Protein AF-A0A958D408-F1 (afdb_monomer_lite)

pLDDT: mean 78.34, std 18.7, range [37.97, 96.69]

Radius of gyration: 21.34 Å; chains: 1; bounding box: 52×65×40 Å

Secondary structure (DSSP, 8-state):
---------EEEEEEE-TTS-EEEEEEPPTT-HHHHHHHHHHHHHT-----------S---S--------------PPPPPPP-

Sequence (84 aa):
MTDTLQFDAEVVKVQTLVDNGIRLTLDLPETAITEAAVLMELKRQGIAIRVTVEKATCKTGENRDNGEVSKRAKRQSKRTPAKE

Foldseek 3Di:
DPPDDDFDWDFPDWDQDPVRDIDTDIHGPPVCPVVVVVVVVCVVVVHDDDDDDDDDPPDPPDDDPPDDPPPPDDDDDDDDDDDD

Structure (mmCIF, N/CA/C/O backbone):
data_AF-A0A958D408-F1
#
_entry.id   AF-A0A958D408-F1
#
loop_
_atom_site.group_PDB
_atom_site.id
_atom_site.type_symbol
_atom_site.label_atom_id
_atom_site.label_alt_id
_atom_site.label_comp_id
_atom_site.label_asym_id
_atom_site.label_entity_id
_atom_site.label_seq_id
_atom_site.pdbx_PDB_ins_code
_atom_site.Cartn_x
_atom_site.Cartn_y
_atom_site.Cartn_z
_atom_site.occupancy
_atom_site.B_iso_or_equiv
_atom_site.auth_seq_id
_atom_site.auth_comp_id
_atom_site.auth_asym_id
_atom_site.auth_atom_id
_atom_site.pdbx_PDB_model_num
ATOM 1 N N . MET A 1 1 ? 9.697 19.980 -1.566 1.00 37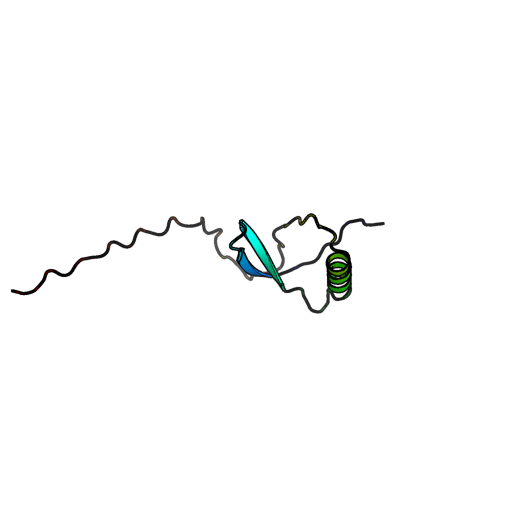.97 1 MET A N 1
ATOM 2 C CA . MET A 1 1 ? 9.456 18.673 -0.931 1.00 37.97 1 MET A CA 1
ATOM 3 C C . MET A 1 1 ? 8.228 18.110 -1.601 1.00 37.97 1 MET A C 1
ATOM 5 O O . MET A 1 1 ? 7.183 18.736 -1.535 1.00 37.97 1 MET A O 1
ATOM 9 N N . THR A 1 2 ? 8.372 17.052 -2.385 1.00 43.50 2 THR A N 1
ATOM 10 C CA . THR A 1 2 ? 7.219 16.370 -2.972 1.00 43.50 2 THR A CA 1
ATOM 11 C C . THR A 1 2 ? 6.648 15.476 -1.877 1.00 43.50 2 THR A C 1
ATOM 13 O O . THR A 1 2 ? 7.150 14.385 -1.644 1.00 43.50 2 THR A O 1
ATOM 16 N N . ASP A 1 3 ? 5.633 15.970 -1.164 1.00 72.38 3 ASP A N 1
ATOM 17 C CA . ASP A 1 3 ? 4.958 15.304 -0.032 1.00 72.38 3 ASP A CA 1
ATOM 18 C C . ASP A 1 3 ? 4.151 14.054 -0.442 1.00 72.38 3 ASP A C 1
ATOM 20 O O . ASP A 1 3 ? 3.264 13.592 0.273 1.00 72.38 3 ASP A O 1
ATOM 24 N N . THR A 1 4 ? 4.385 13.521 -1.639 1.00 82.25 4 THR A N 1
ATOM 25 C CA . THR A 1 4 ? 3.579 12.462 -2.241 1.00 82.25 4 THR A CA 1
ATOM 26 C C . THR A 1 4 ? 4.496 11.392 -2.808 1.00 82.25 4 THR A C 1
ATOM 28 O O . THR A 1 4 ? 5.297 11.656 -3.702 1.00 82.25 4 THR A O 1
ATOM 31 N N . LEU A 1 5 ? 4.364 10.181 -2.268 1.00 87.38 5 LEU A N 1
ATOM 32 C CA . LEU A 1 5 ? 5.026 8.978 -2.756 1.00 87.38 5 LEU A CA 1
ATOM 33 C C . LEU A 1 5 ? 4.126 8.332 -3.814 1.00 87.38 5 LEU A C 1
ATOM 35 O O . LEU A 1 5 ? 2.983 7.988 -3.511 1.00 87.38 5 LEU A O 1
ATOM 39 N N . GLN A 1 6 ? 4.624 8.181 -5.039 1.00 89.31 6 GLN A N 1
ATOM 40 C CA . GLN A 1 6 ? 3.909 7.520 -6.133 1.00 89.31 6 GLN A CA 1
ATOM 41 C C . GLN A 1 6 ? 4.727 6.331 -6.622 1.00 89.31 6 GLN A C 1
ATOM 43 O O . GLN A 1 6 ? 5.917 6.469 -6.890 1.00 89.31 6 GLN A O 1
ATOM 48 N N . PHE A 1 7 ? 4.087 5.171 -6.726 1.00 89.25 7 PHE A N 1
ATOM 49 C CA . PHE A 1 7 ? 4.687 3.949 -7.244 1.00 89.25 7 PHE A CA 1
ATOM 50 C C . PHE A 1 7 ? 3.615 3.071 -7.880 1.00 89.25 7 PHE A C 1
ATOM 52 O O . PHE A 1 7 ? 2.459 3.079 -7.452 1.00 89.25 7 PHE A O 1
ATOM 59 N N . ASP A 1 8 ? 4.027 2.291 -8.873 1.00 89.19 8 ASP A N 1
ATOM 60 C CA . ASP A 1 8 ? 3.192 1.247 -9.453 1.00 89.19 8 ASP A CA 1
ATOM 61 C C . ASP A 1 8 ? 3.212 0.011 -8.545 1.00 89.19 8 ASP A C 1
ATOM 63 O O . ASP A 1 8 ? 4.259 -0.370 -8.013 1.00 89.19 8 ASP A O 1
ATOM 67 N N . ALA A 1 9 ? 2.052 -0.618 -8.366 1.00 91.06 9 ALA A N 1
ATOM 68 C CA . ALA A 1 9 ? 1.925 -1.852 -7.602 1.00 91.06 9 ALA A CA 1
ATOM 69 C C . ALA A 1 9 ? 0.789 -2.736 -8.130 1.00 91.06 9 ALA A C 1
ATOM 71 O O . ALA A 1 9 ? -0.246 -2.239 -8.582 1.00 91.06 9 ALA A O 1
ATOM 72 N N . GLU A 1 10 ? 0.959 -4.052 -8.018 1.00 92.19 10 GLU A N 1
ATOM 73 C CA . GLU A 1 10 ? -0.069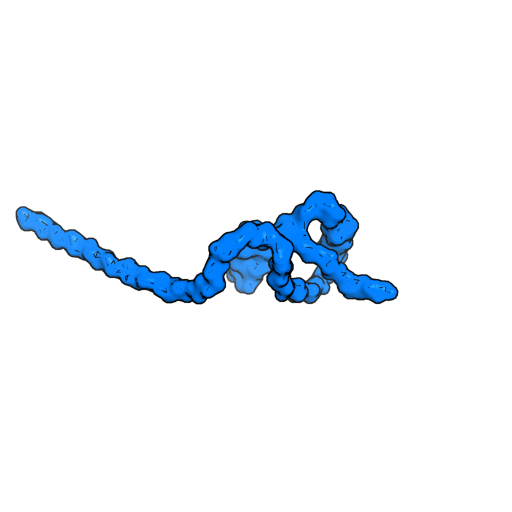 -5.042 -8.335 1.00 92.19 10 GLU A CA 1
ATOM 74 C C . GLU A 1 10 ? -0.798 -5.499 -7.066 1.00 92.19 10 GLU A C 1
ATOM 76 O O . GLU A 1 10 ? -0.187 -5.755 -6.028 1.00 92.19 10 GLU A O 1
ATOM 81 N N . VAL A 1 11 ? -2.126 -5.620 -7.136 1.00 93.12 11 VAL A N 1
ATOM 82 C CA . VAL A 1 11 ? -2.930 -6.130 -6.019 1.00 93.12 11 VAL A CA 1
ATOM 83 C C . VAL A 1 11 ? -2.891 -7.655 -6.014 1.00 93.12 11 VAL A C 1
ATOM 85 O O . VAL A 1 11 ? -3.631 -8.307 -6.746 1.00 93.12 11 VAL A O 1
ATOM 88 N N . VAL A 1 12 ? -2.089 -8.227 -5.121 1.00 95.94 12 VAL A N 1
ATOM 89 C CA . VAL A 1 12 ? -1.962 -9.684 -4.961 1.00 95.94 12 VAL A CA 1
ATOM 90 C C . VAL A 1 12 ? -3.158 -10.267 -4.227 1.00 95.94 12 VAL A C 1
ATOM 92 O O . VAL A 1 12 ? -3.689 -11.322 -4.576 1.00 95.94 12 VAL A O 1
ATOM 95 N N . LYS A 1 13 ? -3.566 -9.607 -3.140 1.00 95.38 13 LYS A N 1
ATOM 96 C CA . LYS A 1 13 ? -4.593 -10.136 -2.246 1.00 95.38 13 LYS A CA 1
ATOM 97 C C . LYS A 1 13 ? -5.360 -9.021 -1.563 1.00 95.38 13 LYS A C 1
ATOM 99 O O . LYS A 1 13 ? -4.779 -8.095 -1.001 1.00 95.38 13 LYS A O 1
ATOM 104 N N . VAL A 1 14 ? -6.677 -9.193 -1.528 1.00 95.75 14 VAL A N 1
ATOM 105 C CA . VAL A 1 14 ? -7.594 -8.419 -0.694 1.00 95.75 14 VAL A CA 1
ATOM 106 C C . VAL A 1 14 ? -8.275 -9.393 0.256 1.00 95.75 14 VAL A C 1
ATOM 108 O O . VAL A 1 14 ? -8.939 -10.331 -0.179 1.00 95.75 14 VAL A O 1
ATOM 111 N N . GLN A 1 15 ? -8.076 -9.205 1.557 1.00 96.25 15 GLN A N 1
ATOM 112 C CA . GLN A 1 15 ? -8.624 -10.078 2.587 1.00 96.25 15 GLN A CA 1
ATOM 113 C C . GLN A 1 15 ? -9.419 -9.266 3.604 1.00 96.25 15 GLN A C 1
ATOM 115 O O . GLN A 1 15 ? -8.868 -8.403 4.280 1.00 96.25 15 GLN A O 1
ATOM 120 N N . THR A 1 16 ? -10.698 -9.592 3.762 1.00 96.69 16 THR A N 1
ATOM 121 C CA . THR A 1 16 ? -11.522 -9.088 4.863 1.00 96.69 16 THR A CA 1
ATOM 122 C C . THR A 1 16 ? -11.152 -9.806 6.157 1.00 96.69 16 THR A C 1
ATOM 124 O O . THR A 1 16 ? -10.991 -11.030 6.177 1.00 96.69 16 THR A O 1
ATOM 127 N N . LEU A 1 17 ? -11.005 -9.048 7.233 1.00 95.19 17 LEU A N 1
ATOM 128 C CA . LEU A 1 17 ? -10.709 -9.533 8.572 1.00 95.19 17 LEU A CA 1
ATOM 129 C C . LEU A 1 17 ? -11.996 -9.570 9.416 1.00 95.19 17 LEU A C 1
ATOM 131 O O . LEU A 1 17 ? -13.001 -8.945 9.078 1.00 95.19 17 LEU A O 1
ATOM 135 N N . VAL A 1 18 ? -11.980 -10.347 10.501 1.00 93.56 18 VAL A N 1
ATOM 136 C CA . VAL A 1 18 ? -13.153 -10.574 11.374 1.00 93.56 18 VAL A CA 1
ATOM 137 C C . VAL A 1 18 ? -13.587 -9.294 12.103 1.00 93.56 18 VAL A C 1
ATOM 139 O O . VAL A 1 18 ? -14.750 -9.133 12.451 1.00 93.56 18 VAL A O 1
ATOM 142 N N . ASP A 1 19 ? -12.661 -8.360 12.286 1.00 93.31 19 ASP A N 1
ATOM 143 C CA . ASP A 1 19 ? -12.840 -7.049 12.912 1.00 93.31 19 ASP A CA 1
ATOM 144 C C . ASP A 1 19 ? -13.379 -5.976 11.945 1.00 93.31 19 ASP A C 1
ATOM 146 O O . ASP A 1 19 ? -13.275 -4.783 12.220 1.00 93.31 19 ASP A O 1
ATOM 150 N N . ASN A 1 20 ? -13.958 -6.381 10.807 1.00 90.25 20 ASN A N 1
ATOM 151 C CA . ASN A 1 20 ? -14.336 -5.506 9.690 1.00 90.25 20 ASN A CA 1
ATOM 152 C C . ASN A 1 20 ? -13.148 -4.759 9.052 1.00 90.25 20 ASN A C 1
ATOM 154 O O . ASN A 1 20 ? -13.347 -3.828 8.271 1.00 90.25 20 ASN A O 1
ATOM 158 N N . GLY A 1 21 ? -11.911 -5.169 9.350 1.00 92.00 21 GLY A N 1
ATOM 159 C CA . GLY A 1 21 ? -10.719 -4.663 8.690 1.00 92.00 21 GLY A CA 1
ATOM 160 C C . GLY A 1 21 ? -10.546 -5.228 7.279 1.00 92.00 21 GLY A C 1
ATOM 161 O O . GLY A 1 21 ? -11.103 -6.265 6.912 1.00 92.00 21 GLY A O 1
ATOM 162 N N . ILE A 1 22 ? -9.711 -4.565 6.480 1.00 94.12 22 ILE A N 1
ATOM 163 C CA . ILE A 1 22 ? -9.264 -5.064 5.176 1.00 94.12 22 ILE A CA 1
ATOM 164 C C . ILE A 1 22 ? -7.741 -5.104 5.185 1.00 94.12 22 ILE A C 1
ATOM 166 O O . ILE A 1 22 ? -7.079 -4.109 5.469 1.00 94.12 22 ILE A O 1
ATOM 170 N N . ARG A 1 23 ? -7.177 -6.265 4.852 1.00 93.75 23 ARG A N 1
ATOM 171 C CA . ARG A 1 23 ? -5.751 -6.442 4.596 1.00 93.75 23 ARG A CA 1
ATOM 172 C C . ARG A 1 23 ? -5.514 -6.474 3.093 1.00 93.75 23 ARG A C 1
ATOM 174 O O . ARG A 1 23 ? -6.059 -7.330 2.396 1.00 93.75 23 ARG A O 1
ATOM 181 N N . LEU A 1 24 ? -4.683 -5.550 2.630 1.00 93.06 24 LEU A N 1
ATOM 182 C CA . LEU A 1 24 ? -4.214 -5.467 1.253 1.00 93.06 24 LEU A CA 1
ATOM 183 C C . LEU A 1 24 ? -2.768 -5.965 1.187 1.00 93.06 24 LEU A C 1
ATOM 185 O O . LEU A 1 24 ? -1.949 -5.606 2.034 1.00 93.06 24 LEU A O 1
ATOM 189 N N . THR A 1 25 ? -2.467 -6.799 0.197 1.00 94.50 25 THR A N 1
ATOM 190 C CA . THR A 1 25 ? -1.103 -7.214 -0.152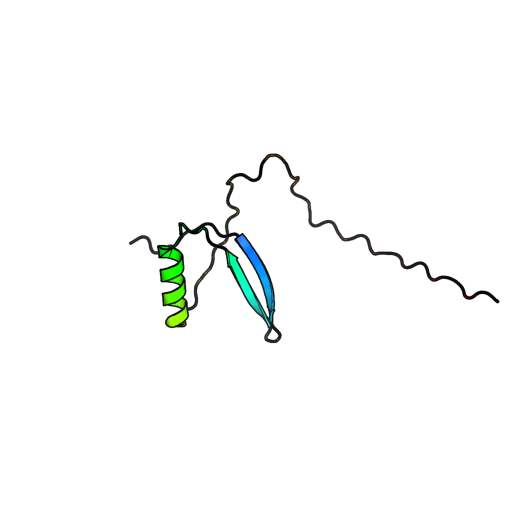 1.00 94.50 25 THR A CA 1
ATOM 191 C C . THR A 1 25 ? -0.818 -6.716 -1.556 1.00 94.50 25 THR A C 1
ATOM 193 O O . THR A 1 25 ? -1.577 -7.031 -2.476 1.00 94.50 25 THR A O 1
ATOM 196 N N . LEU A 1 26 ? 0.237 -5.914 -1.679 1.00 93.31 26 LEU A N 1
ATOM 197 C CA . LEU A 1 26 ? 0.653 -5.271 -2.916 1.00 93.31 26 LEU A CA 1
ATOM 198 C C . LEU A 1 26 ? 2.063 -5.738 -3.270 1.00 93.31 26 LEU A C 1
ATOM 200 O O . LEU A 1 26 ? 2.933 -5.707 -2.397 1.00 93.31 26 LEU A O 1
ATOM 204 N N . ASP A 1 27 ? 2.267 -6.111 -4.527 1.00 93.19 27 ASP A N 1
ATOM 205 C CA . ASP A 1 27 ? 3.592 -6.386 -5.074 1.00 93.19 27 ASP A CA 1
ATOM 206 C C . ASP A 1 27 ? 4.107 -5.135 -5.772 1.00 93.19 27 ASP A C 1
ATOM 208 O O . ASP A 1 27 ? 3.442 -4.556 -6.633 1.00 93.19 27 ASP A O 1
ATOM 212 N N . LEU A 1 28 ? 5.289 -4.697 -5.355 1.00 92.38 28 LEU A N 1
ATOM 213 C CA . LEU A 1 28 ? 5.996 -3.566 -5.939 1.00 92.38 28 LEU A CA 1
ATOM 214 C C . LEU A 1 28 ? 7.098 -4.098 -6.867 1.00 92.38 28 LEU A C 1
ATOM 216 O O . LEU A 1 28 ? 7.659 -5.162 -6.593 1.00 92.38 28 LEU A O 1
ATOM 220 N N . PRO A 1 29 ? 7.452 -3.366 -7.937 1.00 90.44 29 PRO A N 1
ATOM 221 C CA . PRO A 1 29 ? 8.588 -3.732 -8.772 1.00 90.44 29 PRO A CA 1
ATOM 222 C C . PRO A 1 29 ? 9.891 -3.670 -7.964 1.00 90.44 29 PRO A C 1
ATOM 224 O O . PRO A 1 29 ? 10.040 -2.835 -7.073 1.00 90.44 29 PRO A O 1
ATOM 227 N N . GLU A 1 30 ? 10.878 -4.498 -8.319 1.00 90.31 30 GLU A N 1
ATOM 228 C CA . GLU A 1 30 ? 12.186 -4.537 -7.634 1.00 90.31 30 GLU A CA 1
ATOM 229 C C . GLU A 1 30 ? 12.928 -3.191 -7.660 1.00 90.31 30 GLU A C 1
ATOM 231 O O . GLU A 1 30 ? 13.796 -2.938 -6.830 1.00 90.31 30 GLU A O 1
ATOM 236 N N . THR A 1 31 ? 12.574 -2.301 -8.589 1.00 92.31 31 THR A N 1
ATOM 237 C CA . THR A 1 31 ? 13.120 -0.944 -8.686 1.00 92.31 31 THR A CA 1
ATOM 238 C C . THR A 1 31 ? 12.599 0.002 -7.603 1.00 92.31 31 THR A C 1
ATOM 240 O O . THR A 1 31 ? 13.233 1.023 -7.351 1.00 92.31 31 THR A O 1
ATOM 243 N N . ALA A 1 32 ? 11.479 -0.316 -6.944 1.00 91.69 32 ALA A N 1
ATOM 244 C CA . ALA A 1 32 ? 10.826 0.536 -5.947 1.00 91.69 32 ALA A CA 1
ATOM 245 C C . ALA A 1 32 ? 11.399 0.347 -4.522 1.00 91.69 32 ALA A C 1
ATOM 247 O O . ALA A 1 32 ? 10.666 0.236 -3.534 1.00 91.69 32 ALA A O 1
ATOM 248 N N . ILE A 1 33 ? 12.731 0.255 -4.408 1.00 93.19 33 ILE A N 1
ATOM 249 C CA . ILE A 1 33 ? 13.437 -0.025 -3.142 1.00 93.19 33 ILE A CA 1
ATOM 250 C C . ILE A 1 33 ? 13.231 1.118 -2.142 1.00 93.19 33 ILE A C 1
ATOM 252 O O . ILE A 1 33 ? 12.977 0.884 -0.958 1.00 93.19 33 ILE A O 1
ATOM 256 N N . THR A 1 34 ? 13.331 2.361 -2.614 1.00 92.94 34 THR A N 1
ATOM 257 C CA . THR A 1 34 ? 13.217 3.561 -1.776 1.00 92.94 34 THR A CA 1
ATOM 258 C C . THR A 1 34 ? 11.799 3.707 -1.231 1.00 92.94 34 THR A C 1
ATOM 260 O O . THR A 1 34 ? 11.600 3.969 -0.048 1.00 92.94 34 THR A O 1
ATOM 263 N N . GLU A 1 35 ? 10.804 3.480 -2.080 1.00 92.19 35 GLU A N 1
ATOM 264 C CA . GLU A 1 35 ? 9.386 3.557 -1.761 1.00 92.19 35 GLU A CA 1
ATOM 265 C C . GLU A 1 35 ? 9.007 2.476 -0.744 1.00 92.19 35 GLU A C 1
ATOM 267 O O . GLU A 1 35 ? 8.360 2.769 0.264 1.00 92.19 35 GLU A O 1
ATOM 272 N N . ALA A 1 36 ? 9.490 1.244 -0.941 1.00 92.81 36 ALA A N 1
ATOM 273 C CA . ALA A 1 36 ? 9.326 0.163 0.024 1.00 92.81 36 ALA A CA 1
ATOM 274 C C . ALA A 1 36 ? 9.967 0.502 1.382 1.00 92.81 36 ALA A C 1
ATOM 276 O O . ALA A 1 36 ? 9.346 0.277 2.424 1.00 92.81 36 ALA A O 1
ATOM 277 N N . ALA A 1 37 ? 11.168 1.090 1.391 1.00 94.44 37 ALA A N 1
ATOM 278 C CA . ALA A 1 37 ? 11.834 1.518 2.621 1.00 94.44 37 ALA A CA 1
ATOM 279 C C . ALA A 1 37 ? 11.019 2.582 3.380 1.00 94.44 37 ALA A C 1
ATOM 281 O O . ALA A 1 37 ? 10.851 2.478 4.597 1.00 94.44 37 ALA A O 1
ATOM 282 N N . VAL A 1 38 ? 10.443 3.559 2.670 1.00 93.31 38 VAL A N 1
ATOM 283 C CA . VAL A 1 38 ? 9.555 4.575 3.262 1.00 93.31 38 VAL A CA 1
ATOM 284 C C . VAL A 1 38 ? 8.299 3.933 3.860 1.00 93.31 38 VAL A C 1
ATOM 286 O O . VAL A 1 38 ? 7.930 4.241 4.994 1.00 93.31 38 VAL A O 1
ATOM 289 N N . LEU A 1 39 ? 7.663 2.993 3.155 1.00 92.81 39 LEU A N 1
ATOM 290 C CA . LEU A 1 39 ? 6.497 2.268 3.676 1.00 92.81 39 LEU A CA 1
ATOM 291 C C . LEU A 1 39 ? 6.835 1.445 4.929 1.00 92.81 39 LEU A C 1
ATOM 293 O O . LEU A 1 39 ? 6.035 1.384 5.867 1.00 92.81 39 LEU A O 1
ATOM 297 N N . MET A 1 40 ? 8.022 0.831 4.978 1.00 94.62 40 MET A N 1
ATOM 298 C CA . MET A 1 40 ? 8.500 0.102 6.157 1.00 94.62 40 MET A CA 1
ATOM 299 C C . MET A 1 40 ? 8.724 1.028 7.355 1.00 94.62 40 MET A C 1
ATOM 301 O O . MET A 1 40 ? 8.368 0.662 8.477 1.00 94.62 40 MET A O 1
ATOM 305 N N . GLU A 1 41 ? 9.269 2.223 7.129 1.00 94.94 41 GLU A N 1
ATOM 306 C CA . GLU A 1 41 ? 9.449 3.242 8.164 1.00 94.94 41 GLU A CA 1
ATOM 307 C C . GLU A 1 41 ? 8.102 3.688 8.748 1.00 94.94 41 GLU A C 1
ATOM 309 O O . GLU A 1 41 ? 7.901 3.616 9.961 1.00 94.94 41 GLU A O 1
ATOM 314 N N . LEU A 1 42 ? 7.141 4.053 7.892 1.00 93.69 42 LEU A N 1
ATOM 315 C CA . LEU A 1 42 ? 5.797 4.472 8.310 1.00 93.69 42 LEU A CA 1
ATOM 316 C C . LEU A 1 42 ? 5.078 3.374 9.101 1.00 93.69 42 LEU A C 1
ATOM 318 O O . LEU A 1 42 ? 4.482 3.641 10.148 1.00 93.69 42 LEU A O 1
ATOM 322 N N . LYS A 1 43 ? 5.198 2.117 8.649 1.00 93.81 43 LYS A N 1
ATOM 323 C CA . LYS A 1 43 ? 4.690 0.948 9.375 1.00 93.81 43 LYS A CA 1
ATOM 324 C C . LYS A 1 43 ? 5.342 0.815 10.749 1.00 93.81 43 LYS A C 1
ATOM 326 O O . LYS A 1 43 ? 4.635 0.566 11.723 1.00 93.81 43 LYS A O 1
ATOM 331 N N . ARG A 1 44 ? 6.670 0.960 10.839 1.00 96.25 44 ARG A N 1
ATOM 332 C CA . ARG A 1 44 ? 7.409 0.861 12.109 1.00 96.25 44 ARG A CA 1
ATOM 333 C C . ARG A 1 44 ? 6.959 1.929 13.105 1.00 96.25 44 ARG A C 1
ATOM 335 O O . ARG A 1 44 ? 6.879 1.642 14.293 1.00 96.25 44 ARG A O 1
ATOM 342 N N . GLN A 1 45 ? 6.644 3.126 12.621 1.00 95.12 45 GLN A N 1
ATOM 343 C CA . GLN A 1 45 ? 6.170 4.247 13.434 1.00 95.12 45 GLN A CA 1
ATOM 344 C C . GLN A 1 45 ? 4.670 4.172 13.775 1.00 95.12 45 GLN A C 1
ATOM 346 O O . GLN A 1 45 ? 4.196 4.946 14.602 1.00 95.12 45 GLN A O 1
ATOM 351 N N . GLY A 1 46 ? 3.912 3.258 13.160 1.00 93.44 46 GLY A N 1
ATOM 352 C CA . GLY A 1 46 ? 2.465 3.142 13.368 1.00 93.44 46 GLY A CA 1
ATOM 353 C C . GLY A 1 46 ? 1.661 4.294 12.757 1.00 93.44 46 GLY A C 1
ATOM 354 O O . GLY A 1 46 ? 0.548 4.568 13.203 1.00 93.44 46 GLY A O 1
ATOM 355 N N . ILE A 1 47 ? 2.211 4.980 11.751 1.00 90.88 47 ILE A N 1
ATOM 356 C CA . ILE A 1 47 ? 1.552 6.113 11.100 1.00 90.88 47 ILE A CA 1
ATOM 357 C C . ILE A 1 47 ? 0.554 5.596 10.063 1.00 90.88 47 ILE A C 1
ATOM 359 O O . ILE A 1 47 ? 0.894 4.807 9.180 1.00 90.88 47 ILE A O 1
ATOM 363 N N . ALA A 1 48 ? -0.689 6.067 10.155 1.00 88.62 48 ALA A N 1
ATOM 364 C CA . ALA A 1 48 ? -1.707 5.788 9.153 1.00 88.62 48 ALA A CA 1
ATOM 365 C C . ALA A 1 48 ? -1.425 6.570 7.862 1.00 88.62 48 ALA A C 1
ATOM 367 O O . ALA A 1 48 ? -1.103 7.757 7.898 1.00 88.62 48 ALA A O 1
ATOM 368 N N . ILE A 1 49 ? -1.603 5.912 6.718 1.00 90.12 49 ILE A N 1
ATOM 369 C CA . ILE A 1 49 ? -1.424 6.518 5.396 1.00 90.12 49 ILE A CA 1
ATOM 370 C C . ILE A 1 49 ? -2.770 6.704 4.699 1.00 90.12 49 ILE A C 1
ATOM 372 O O . ILE A 1 49 ? -3.691 5.902 4.860 1.00 90.12 49 ILE A O 1
ATOM 376 N N . ARG A 1 50 ? -2.875 7.754 3.882 1.00 90.69 50 ARG A N 1
ATOM 377 C CA . ARG A 1 50 ? -3.949 7.894 2.897 1.00 90.69 50 ARG A CA 1
ATOM 378 C C . ARG A 1 50 ? -3.457 7.310 1.577 1.00 90.69 50 ARG A C 1
ATOM 380 O O . ARG A 1 50 ? -2.423 7.736 1.078 1.00 90.69 50 ARG A O 1
ATOM 387 N N . VAL A 1 51 ? -4.206 6.363 1.022 1.00 90.38 51 VAL A N 1
ATOM 388 C CA . VAL A 1 51 ? -3.883 5.721 -0.258 1.00 90.38 51 VAL A CA 1
ATOM 389 C C . VAL A 1 51 ? -4.828 6.249 -1.329 1.00 90.38 51 VAL A C 1
ATOM 391 O O . VAL A 1 51 ? -6.046 6.189 -1.161 1.00 90.38 51 VAL A O 1
ATOM 394 N N . THR A 1 52 ? -4.261 6.739 -2.426 1.00 90.50 52 THR A N 1
ATOM 395 C CA . THR A 1 52 ? -4.991 7.069 -3.654 1.00 90.50 52 THR A CA 1
ATOM 396 C C . THR A 1 52 ? -4.625 6.028 -4.702 1.00 90.50 52 THR A C 1
ATOM 398 O O . THR A 1 52 ? -3.449 5.708 -4.854 1.00 90.50 52 THR A O 1
ATOM 401 N N . VAL A 1 53 ? -5.621 5.474 -5.394 1.00 89.12 53 VAL A N 1
ATOM 402 C CA . VAL A 1 53 ? -5.419 4.435 -6.412 1.00 89.12 53 VAL A CA 1
ATOM 403 C C . VAL A 1 53 ? -5.900 4.961 -7.752 1.00 89.12 53 VAL A C 1
ATOM 405 O O . VAL A 1 53 ? -7.064 5.336 -7.894 1.00 89.12 53 VAL A O 1
ATOM 408 N N . GLU A 1 54 ? -5.009 4.944 -8.734 1.00 88.38 54 GLU A N 1
ATOM 409 C CA . GLU A 1 54 ? -5.304 5.282 -10.121 1.00 88.38 54 GLU A CA 1
ATOM 410 C C . GLU A 1 54 ? -4.984 4.081 -11.010 1.00 88.38 54 GLU A C 1
ATOM 412 O O . GLU A 1 54 ? -4.065 3.307 -10.737 1.00 88.38 54 GLU A O 1
ATOM 417 N N . LYS A 1 55 ? -5.768 3.885 -12.074 1.00 84.44 55 LYS A N 1
ATOM 418 C CA . LYS A 1 55 ? -5.503 2.812 -13.034 1.00 84.44 55 LYS A CA 1
ATOM 419 C C . LYS A 1 55 ? -4.278 3.198 -13.860 1.00 84.44 55 LYS A C 1
ATOM 421 O O . LYS A 1 55 ? -4.369 4.088 -14.702 1.00 84.44 55 LYS A O 1
ATOM 426 N N . ALA A 1 56 ? -3.166 2.498 -13.661 1.00 70.81 56 ALA A N 1
ATOM 427 C CA . ALA A 1 56 ? -1.981 2.690 -14.481 1.00 70.81 56 ALA A CA 1
ATOM 428 C C . ALA A 1 56 ? -2.257 2.226 -15.927 1.00 70.81 56 ALA A C 1
ATOM 430 O O . ALA A 1 56 ? -2.806 1.148 -16.168 1.00 70.81 56 ALA A O 1
ATOM 431 N N . THR A 1 57 ? -1.921 3.057 -16.915 1.00 65.00 57 THR A N 1
ATOM 432 C CA . THR A 1 57 ? -2.170 2.790 -18.347 1.00 65.00 57 THR A CA 1
ATOM 433 C C . THR A 1 57 ? -1.083 1.925 -18.999 1.00 65.00 57 THR A C 1
ATOM 435 O O . THR A 1 57 ? -1.087 1.719 -20.215 1.00 65.00 57 THR A O 1
ATOM 438 N N . CYS A 1 58 ? -0.118 1.424 -18.228 1.00 51.03 58 CYS A N 1
ATOM 439 C CA . CYS A 1 58 ? 1.061 0.728 -18.731 1.00 51.03 58 CYS A CA 1
ATOM 440 C C . CYS A 1 58 ? 0.771 -0.747 -19.088 1.00 51.03 58 CYS A C 1
ATOM 442 O O . CYS A 1 58 ? 0.857 -1.656 -18.275 1.00 51.03 58 CYS A O 1
ATOM 444 N N . LYS A 1 59 ? 0.474 -0.959 -20.379 1.00 51.72 59 LYS A N 1
ATOM 445 C CA . LYS A 1 59 ? 0.730 -2.171 -21.185 1.00 51.72 59 LYS A CA 1
ATOM 446 C C . LYS A 1 59 ? 0.248 -3.515 -20.613 1.00 51.72 59 LYS A C 1
ATOM 448 O O . LYS A 1 59 ? 1.024 -4.453 -20.474 1.00 51.72 59 LYS A O 1
ATOM 453 N N . THR A 1 60 ? -1.064 -3.683 -20.470 1.00 43.31 60 THR A N 1
ATOM 454 C CA . THR A 1 60 ? -1.640 -4.975 -20.881 1.00 43.31 60 THR A CA 1
ATOM 455 C C . THR A 1 60 ? -1.781 -4.910 -22.398 1.00 43.31 60 THR A C 1
ATOM 457 O O . THR A 1 60 ? -2.389 -3.967 -22.906 1.00 43.31 60 THR A O 1
ATOM 460 N N . GLY A 1 61 ? -1.154 -5.843 -23.121 1.00 46.16 61 GLY A N 1
ATOM 461 C CA . GLY A 1 61 ? -1.361 -5.996 -24.561 1.00 46.16 61 GLY A CA 1
ATOM 462 C C . GLY A 1 61 ? -2.852 -5.969 -24.902 1.00 46.16 61 GLY A C 1
ATOM 463 O O . GLY A 1 61 ? -3.677 -6.393 -24.097 1.00 46.16 61 GLY A O 1
ATOM 464 N N . GLU A 1 62 ? -3.148 -5.384 -26.057 1.00 45.88 62 GLU A N 1
ATOM 465 C CA . GLU A 1 62 ? -4.455 -5.211 -26.688 1.00 45.88 62 GLU A CA 1
ATOM 466 C C . GLU A 1 62 ? -5.662 -5.895 -26.023 1.00 45.88 62 GLU A C 1
ATOM 468 O O . GLU A 1 62 ? -5.757 -7.114 -25.900 1.00 45.88 62 GLU A O 1
ATOM 473 N N . ASN A 1 63 ? -6.656 -5.052 -25.743 1.00 49.31 63 ASN A N 1
ATOM 474 C CA . ASN A 1 63 ? -8.069 -5.379 -25.858 1.00 49.31 63 ASN A CA 1
ATOM 475 C C . ASN A 1 63 ? -8.565 -6.541 -24.979 1.00 49.31 63 ASN A C 1
ATOM 477 O O . ASN A 1 63 ? -8.843 -7.648 -25.441 1.00 49.31 63 ASN A O 1
ATOM 481 N N . ARG A 1 64 ? -8.797 -6.254 -23.698 1.00 46.44 64 ARG A N 1
ATOM 482 C CA . ARG A 1 64 ? -9.898 -6.907 -22.989 1.00 46.44 64 ARG A CA 1
ATOM 483 C C . ARG A 1 64 ? -10.893 -5.837 -22.609 1.00 46.44 64 ARG A C 1
ATOM 485 O O . ARG A 1 64 ? -10.599 -4.979 -21.778 1.00 46.44 64 ARG A O 1
ATOM 492 N N . ASP A 1 65 ? -12.016 -5.903 -23.314 1.00 46.28 65 ASP A N 1
ATOM 493 C CA . ASP A 1 65 ? -13.294 -5.293 -22.999 1.00 46.28 65 ASP A CA 1
ATOM 494 C C . ASP A 1 65 ? -13.412 -4.958 -21.514 1.00 46.28 65 ASP A C 1
ATOM 496 O O . ASP A 1 65 ? -13.142 -5.791 -20.640 1.00 46.28 65 ASP A O 1
ATOM 500 N N . ASN A 1 66 ? -13.836 -3.726 -21.247 1.00 53.00 66 ASN A N 1
ATOM 501 C CA . ASN A 1 66 ? -14.280 -3.274 -19.939 1.00 53.00 66 ASN A CA 1
ATOM 502 C C . ASN A 1 66 ? -15.528 -4.097 -19.577 1.00 53.00 66 ASN A C 1
ATOM 504 O O . ASN A 1 66 ? -16.664 -3.682 -19.790 1.00 53.00 66 ASN A O 1
ATOM 508 N N . GLY A 1 67 ? -15.304 -5.315 -19.089 1.00 44.66 67 GLY A N 1
ATOM 509 C CA . GLY A 1 67 ? -16.344 -6.222 -18.657 1.00 44.66 67 GLY A CA 1
ATOM 510 C C . GLY A 1 67 ? -16.977 -5.667 -17.397 1.00 44.66 67 GLY A C 1
ATOM 511 O O . GLY A 1 67 ? -16.474 -5.881 -16.294 1.00 44.66 67 GLY A O 1
ATOM 512 N N . GLU A 1 68 ? -18.082 -4.949 -17.586 1.00 50.53 68 GLU A N 1
ATOM 513 C CA . GLU A 1 68 ? -19.210 -4.892 -16.664 1.00 50.53 68 GLU A CA 1
ATOM 514 C C . GLU A 1 68 ? -19.194 -6.139 -15.772 1.00 50.53 68 GLU A C 1
ATOM 516 O O . GLU A 1 68 ? -19.163 -7.261 -16.284 1.00 50.53 68 GLU A O 1
ATOM 521 N N . VAL A 1 69 ? -19.140 -5.955 -14.446 1.00 54.22 69 VAL A N 1
ATOM 522 C CA . VAL A 1 69 ? -19.194 -7.055 -13.474 1.00 54.22 69 VAL A CA 1
ATOM 523 C C . VAL A 1 69 ? -20.506 -7.796 -13.713 1.00 54.22 69 VAL A C 1
ATOM 525 O O . VAL A 1 69 ? -21.554 -7.433 -13.181 1.00 54.22 69 VAL A O 1
ATOM 528 N N . SER A 1 70 ? -20.463 -8.792 -14.599 1.00 47.41 70 SER A N 1
ATOM 529 C CA . SER A 1 70 ? -21.665 -9.430 -15.104 1.00 47.41 70 SER A CA 1
ATOM 530 C C . SER A 1 70 ? -22.368 -10.070 -13.919 1.00 47.41 70 SER A C 1
ATOM 532 O O . SER A 1 70 ? -21.759 -10.810 -13.136 1.00 47.41 70 SER A O 1
ATOM 534 N N . LYS A 1 71 ? -23.648 -9.740 -13.748 1.00 50.97 71 LYS A N 1
ATOM 535 C CA . LYS A 1 71 ? -24.519 -10.360 -12.753 1.00 50.97 71 LYS A CA 1
ATOM 536 C C . LYS A 1 71 ? -24.437 -11.872 -12.968 1.00 50.97 71 LYS A C 1
ATOM 538 O O . LYS A 1 71 ? -24.995 -12.387 -13.933 1.00 50.97 71 LYS A O 1
ATOM 543 N N . ARG A 1 72 ? -23.691 -12.574 -12.103 1.00 52.38 72 ARG A N 1
ATOM 544 C CA . A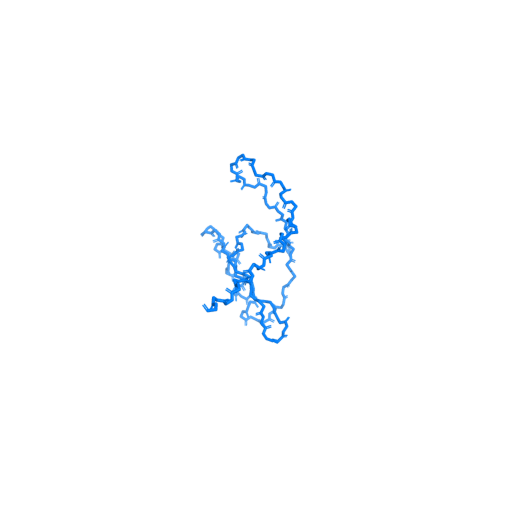RG A 1 72 ? -23.504 -14.032 -12.159 1.00 52.38 72 ARG A CA 1
ATOM 545 C C . ARG A 1 72 ? -24.875 -14.685 -12.325 1.00 52.38 72 ARG A C 1
ATOM 547 O O . ARG A 1 72 ? -25.716 -14.574 -11.433 1.00 52.38 72 ARG A O 1
ATOM 554 N N . ALA A 1 73 ? -25.098 -15.357 -13.453 1.00 61.38 73 ALA A N 1
ATOM 555 C CA . ALA A 1 73 ? -26.329 -16.095 -13.687 1.00 61.38 73 ALA A CA 1
ATOM 556 C C . ALA A 1 73 ? -26.526 -17.111 -12.551 1.00 61.38 73 ALA A C 1
ATOM 558 O O . ALA A 1 73 ? -25.655 -17.939 -12.262 1.00 61.38 73 ALA A O 1
ATOM 559 N N . LYS A 1 74 ? -27.663 -17.000 -11.860 1.00 62.19 74 LYS A N 1
ATOM 560 C CA . LYS A 1 74 ? -28.032 -17.839 -10.719 1.00 62.19 74 LYS A CA 1
ATOM 561 C C . LYS A 1 74 ? -28.091 -19.292 -11.204 1.00 62.19 74 LYS A C 1
ATOM 563 O O . LYS A 1 74 ? -28.955 -19.633 -12.007 1.00 62.19 74 LYS A O 1
ATOM 568 N N . ARG A 1 75 ? -27.155 -20.141 -10.756 1.00 59.12 75 ARG A N 1
ATOM 569 C CA . ARG A 1 75 ? -27.141 -21.577 -11.091 1.00 59.12 75 ARG A CA 1
ATOM 570 C C . ARG A 1 75 ? -28.472 -22.185 -10.641 1.00 59.12 75 ARG A C 1
ATOM 572 O O . ARG A 1 75 ? -28.741 -22.240 -9.445 1.00 59.12 75 ARG A O 1
ATOM 579 N N . GLN A 1 76 ? -29.304 -22.627 -11.582 1.00 61.88 76 GLN A N 1
ATOM 580 C CA . GLN A 1 76 ? -30.480 -23.430 -11.262 1.00 61.88 76 GLN A CA 1
ATOM 581 C C . GLN A 1 76 ? -30.007 -24.848 -10.938 1.00 61.88 76 GLN A C 1
ATOM 583 O O . GLN A 1 76 ? -29.544 -25.575 -11.818 1.00 61.88 76 GLN A O 1
ATOM 588 N N . SER A 1 77 ? -30.078 -25.235 -9.665 1.00 64.19 77 SER A N 1
ATOM 589 C CA . SER A 1 77 ? -29.888 -26.628 -9.277 1.00 64.19 77 SER A CA 1
ATOM 590 C C . SER A 1 77 ? -31.079 -27.440 -9.788 1.00 64.19 77 SER A C 1
ATOM 592 O O . SER A 1 77 ? -32.230 -27.162 -9.456 1.00 64.19 77 SER A O 1
ATOM 594 N N . LYS A 1 78 ? -30.821 -28.450 -10.622 1.00 66.94 78 LYS A N 1
ATOM 595 C CA . LYS A 1 78 ? -31.828 -29.465 -10.942 1.00 66.94 78 LYS A CA 1
ATOM 596 C C . LYS A 1 78 ? -31.719 -30.569 -9.897 1.00 66.94 78 LYS A C 1
ATOM 598 O O . LYS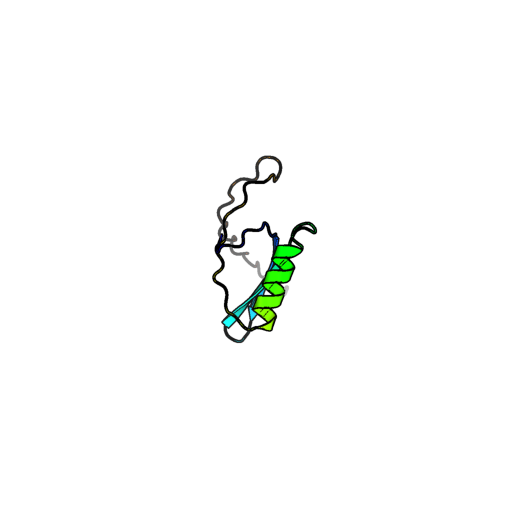 A 1 78 ? -30.664 -31.177 -9.747 1.00 66.94 78 LYS A O 1
ATOM 603 N N . ARG A 1 79 ? -32.796 -30.779 -9.141 1.00 63.75 79 ARG A N 1
ATOM 604 C CA . ARG A 1 79 ? -32.917 -31.859 -8.158 1.00 63.75 79 ARG A CA 1
ATOM 605 C C . ARG A 1 79 ? -33.276 -33.143 -8.908 1.00 63.75 79 ARG A C 1
ATOM 607 O O . ARG A 1 79 ? -34.270 -33.160 -9.627 1.00 63.75 79 ARG A O 1
ATOM 614 N N . THR A 1 80 ? -32.473 -34.191 -8.764 1.00 68.31 80 THR A N 1
ATOM 615 C CA . THR A 1 80 ? -32.789 -35.511 -9.326 1.00 68.31 80 THR A CA 1
ATOM 616 C C . THR A 1 80 ? -33.903 -36.151 -8.488 1.00 68.31 80 THR A C 1
ATOM 618 O O . 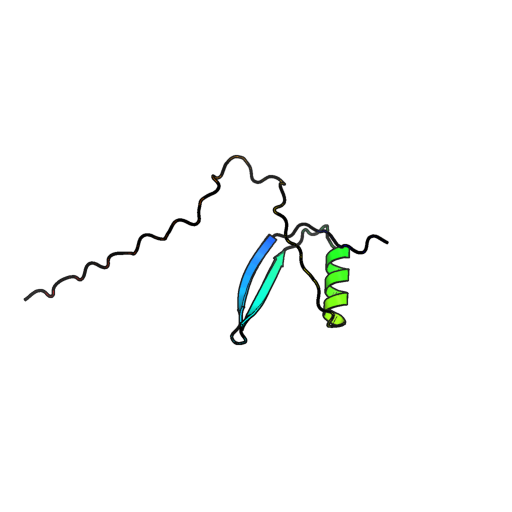THR A 1 80 ? -33.756 -36.190 -7.262 1.00 68.31 80 THR A O 1
ATOM 621 N N . PRO A 1 81 ? -35.018 -36.617 -9.079 1.00 66.62 81 PRO A N 1
ATOM 622 C CA . PRO A 1 81 ? -36.029 -37.347 -8.325 1.00 66.62 81 PRO A CA 1
ATOM 623 C C . PRO A 1 81 ? -35.496 -38.730 -7.933 1.00 66.62 81 PRO A C 1
ATOM 625 O O . PRO A 1 81 ? -34.739 -39.354 -8.680 1.00 66.62 81 PRO A O 1
ATOM 628 N N . ALA A 1 82 ? -35.870 -39.175 -6.734 1.00 60.75 82 ALA A N 1
ATOM 629 C CA . ALA A 1 82 ? -35.556 -40.508 -6.242 1.00 60.75 82 ALA A CA 1
ATOM 630 C C . ALA A 1 82 ? -36.254 -41.555 -7.122 1.00 60.75 82 ALA A C 1
ATOM 632 O O . ALA A 1 82 ? -37.403 -41.365 -7.516 1.00 60.75 82 ALA A O 1
ATOM 633 N N . LYS A 1 83 ? -35.530 -42.623 -7.460 1.00 67.50 83 LYS A N 1
ATOM 634 C CA . LYS A 1 83 ? -36.056 -43.759 -8.220 1.00 67.50 83 LYS A CA 1
ATOM 635 C C . LYS A 1 83 ? -36.804 -44.677 -7.249 1.00 67.50 83 LYS A C 1
ATOM 637 O O . LYS A 1 83 ? -36.246 -44.989 -6.198 1.00 67.50 83 LYS A O 1
ATOM 642 N N . GLU A 1 84 ? -38.039 -45.015 -7.604 1.00 60.97 84 GLU A N 1
ATOM 643 C CA . GLU A 1 84 ? -38.929 -45.949 -6.896 1.00 60.97 84 GLU A CA 1
ATOM 644 C C . GLU A 1 84 ? -38.418 -47.394 -6.972 1.00 60.97 84 GLU A C 1
ATOM 646 O O . GLU A 1 84 ? -37.830 -47.751 -8.026 1.00 60.97 84 GLU A O 1
#